Protein AF-A0A920KG77-F1 (afdb_monomer)

Secondary structure (DSSP, 8-state):
--SHHHHHHHHHT----SS---S---GGG--HHHHHHHHHHHHHHHHHHHHHHHH-EEEESSS-SB-HHHHHHHHGGGTT---S--EEEE----

Structure (mmCIF, N/CA/C/O backbone):
data_AF-A0A920KG77-F1
#
_entry.id   AF-A0A920KG77-F1
#
loop_
_atom_site.group_PDB
_atom_site.id
_atom_site.type_symbol
_atom_site.label_atom_id
_atom_site.label_alt_id
_atom_site.label_comp_id
_atom_site.label_asym_id
_atom_site.label_entity_id
_atom_site.label_seq_id
_atom_site.pdbx_PDB_ins_code
_atom_site.Cartn_x
_atom_site.Cartn_y
_atom_site.Cartn_z
_atom_site.occupancy
_atom_site.B_iso_or_equiv
_atom_site.auth_seq_id
_atom_site.auth_comp_id
_atom_site.auth_asym_id
_atom_site.auth_atom_id
_atom_site.pdbx_PDB_model_num
ATOM 1 N N . MET A 1 1 ? -8.413 -26.235 28.144 1.00 39.94 1 MET A N 1
ATOM 2 C CA . MET A 1 1 ? -7.457 -25.705 29.136 1.00 39.94 1 MET A CA 1
ATOM 3 C C . MET A 1 1 ? -6.070 -25.693 28.510 1.00 39.94 1 MET A C 1
ATOM 5 O O . MET A 1 1 ? -5.596 -26.781 28.230 1.00 39.94 1 MET A O 1
ATOM 9 N N . ASN A 1 2 ? -5.506 -24.520 28.184 1.00 47.88 2 ASN A N 1
ATOM 10 C CA . ASN A 1 2 ? -4.065 -24.284 27.918 1.00 47.88 2 ASN A CA 1
ATOM 11 C C . ASN A 1 2 ? -3.800 -22.798 27.555 1.00 47.88 2 ASN A C 1
ATOM 13 O O . ASN A 1 2 ? -3.078 -22.507 26.613 1.00 47.88 2 ASN A O 1
ATOM 17 N N . GLN A 1 3 ? -4.441 -21.846 28.246 1.00 45.69 3 GLN A N 1
ATOM 18 C CA . GLN A 1 3 ? -4.194 -20.405 28.029 1.00 45.69 3 GLN A CA 1
ATOM 19 C C . GLN A 1 3 ? -3.414 -19.745 29.177 1.00 45.69 3 GLN A C 1
ATOM 21 O O . GLN A 1 3 ? -2.855 -18.673 28.990 1.00 45.69 3 GLN A O 1
ATOM 26 N N . GLU A 1 4 ? -3.317 -20.386 30.344 1.00 47.06 4 GLU A N 1
ATOM 27 C CA . GLU A 1 4 ? -2.628 -19.807 31.507 1.00 47.06 4 GLU A CA 1
ATOM 28 C C . GLU A 1 4 ? -1.098 -19.853 31.365 1.00 47.06 4 GLU A C 1
ATOM 30 O O . GLU A 1 4 ? -0.426 -18.890 31.726 1.00 47.06 4 GLU A O 1
ATOM 35 N N . SER A 1 5 ? -0.540 -20.906 30.757 1.00 49.44 5 SER A N 1
ATOM 36 C CA . SER A 1 5 ? 0.916 -21.118 30.685 1.00 49.44 5 SER A CA 1
ATOM 37 C C . SER A 1 5 ? 1.655 -20.120 29.789 1.00 49.44 5 SER A C 1
ATOM 39 O O . SER A 1 5 ? 2.787 -19.756 30.078 1.00 49.44 5 SER A O 1
ATOM 41 N N . GLU A 1 6 ? 1.019 -19.653 28.715 1.00 52.47 6 GLU A N 1
ATOM 42 C CA . GLU A 1 6 ? 1.629 -18.703 27.771 1.00 52.47 6 GLU A CA 1
ATOM 43 C C . GLU A 1 6 ? 1.640 -17.272 28.343 1.00 52.47 6 GLU A C 1
ATOM 45 O O . GLU A 1 6 ? 2.482 -16.452 27.988 1.00 52.47 6 GLU A O 1
ATOM 50 N N . SER A 1 7 ? 0.736 -16.980 29.286 1.00 53.97 7 SER A N 1
ATOM 51 C CA . SER A 1 7 ? 0.633 -15.669 29.935 1.00 53.97 7 SER A CA 1
ATOM 52 C C . SER A 1 7 ? 1.711 -15.418 30.998 1.00 53.97 7 SER A C 1
ATOM 54 O O . SER A 1 7 ? 2.060 -14.263 31.246 1.00 53.97 7 SER A O 1
ATOM 56 N N . GLU A 1 8 ? 2.257 -16.473 31.614 1.00 51.94 8 GLU A N 1
ATOM 57 C CA . GLU A 1 8 ? 3.311 -16.346 32.630 1.00 51.94 8 GLU A CA 1
ATOM 58 C C . GLU A 1 8 ? 4.699 -16.127 32.014 1.00 51.94 8 GLU A C 1
ATOM 60 O O . GLU A 1 8 ? 5.421 -15.239 32.467 1.00 51.94 8 GLU A O 1
ATOM 65 N N . GLU A 1 9 ? 5.038 -16.825 30.923 1.00 54.06 9 GLU A N 1
ATOM 66 C CA . GLU A 1 9 ? 6.321 -16.640 30.218 1.00 54.06 9 GLU A CA 1
ATOM 67 C C . GLU A 1 9 ? 6.491 -15.214 29.657 1.00 54.06 9 GLU A C 1
ATOM 69 O O . GLU A 1 9 ? 7.597 -14.674 29.625 1.00 54.06 9 GLU A O 1
ATOM 74 N N . VAL A 1 10 ? 5.400 -14.555 29.246 1.00 56.44 10 VAL A N 1
ATOM 75 C CA . VAL A 1 10 ? 5.441 -13.179 28.711 1.00 56.44 10 VAL A CA 1
ATOM 76 C C . VAL A 1 10 ? 5.685 -12.140 29.814 1.00 56.44 10 VAL A C 1
ATOM 78 O O . VAL A 1 10 ? 6.328 -11.118 29.560 1.00 56.44 10 VAL A O 1
ATOM 81 N N . LYS A 1 11 ? 5.220 -12.395 31.046 1.00 57.28 11 LYS A N 1
ATOM 82 C CA . LYS A 1 11 ? 5.427 -11.495 32.196 1.00 57.28 11 LYS A CA 1
ATOM 83 C C . LYS A 1 11 ? 6.888 -11.457 32.640 1.00 57.28 11 LYS A C 1
ATOM 85 O O . LYS A 1 11 ? 7.374 -10.395 33.018 1.00 57.28 11 LYS A O 1
ATOM 90 N N . GLU A 1 12 ? 7.600 -12.579 32.544 1.00 57.25 12 GLU A N 1
ATOM 91 C CA . GLU A 1 12 ? 8.999 -12.693 32.982 1.00 57.25 12 GLU A CA 1
ATOM 92 C C . GLU A 1 12 ? 9.979 -11.903 32.085 1.00 57.25 12 GLU A C 1
ATOM 94 O O . GLU A 1 12 ? 11.063 -11.514 32.519 1.00 57.25 12 GLU A O 1
ATOM 99 N N . ALA A 1 13 ? 9.575 -11.584 30.848 1.00 60.44 13 ALA A N 1
ATOM 100 C CA . ALA A 1 13 ? 10.355 -10.793 29.893 1.00 60.44 13 ALA A CA 1
ATOM 101 C C . ALA A 1 13 ? 10.048 -9.277 29.913 1.00 60.44 13 ALA A C 1
ATOM 103 O O . ALA A 1 13 ? 10.679 -8.512 29.173 1.00 60.44 13 ALA A O 1
ATOM 104 N N . ALA A 1 14 ? 9.086 -8.816 30.721 1.00 63.91 14 ALA A N 1
ATOM 105 C CA . ALA A 1 14 ? 8.701 -7.408 30.788 1.00 63.91 14 ALA A CA 1
ATOM 106 C C . ALA A 1 14 ? 9.643 -6.621 31.722 1.00 63.91 14 ALA A C 1
ATOM 108 O O . ALA A 1 14 ? 9.677 -6.829 32.931 1.00 63.91 14 ALA A O 1
ATOM 109 N N . GLY A 1 15 ? 10.428 -5.695 31.162 1.00 69.56 15 GLY A N 1
ATOM 110 C CA . GLY A 1 15 ? 11.249 -4.772 31.952 1.00 69.56 15 GLY A CA 1
ATOM 111 C C . GLY A 1 15 ? 10.399 -3.837 32.823 1.00 69.56 15 GLY A C 1
ATOM 112 O O . GLY A 1 15 ? 9.299 -3.450 32.435 1.00 69.56 15 GLY A O 1
ATOM 113 N N . TYR A 1 16 ? 10.923 -3.447 33.989 1.00 67.75 16 TYR A N 1
ATOM 114 C CA . TYR A 1 16 ? 10.248 -2.530 34.913 1.00 67.75 16 TYR A CA 1
ATOM 115 C C . TYR A 1 16 ? 9.923 -1.183 34.244 1.00 67.75 16 TYR A C 1
ATOM 117 O O . TYR A 1 16 ? 10.820 -0.481 33.769 1.00 67.75 16 TYR A O 1
ATOM 125 N N . SER A 1 17 ? 8.643 -0.809 34.254 1.00 66.50 17 SER A N 1
ATOM 126 C CA . SER A 1 17 ? 8.152 0.523 33.900 1.00 66.50 17 SER A CA 1
ATOM 127 C C . SER A 1 17 ? 7.609 1.196 35.165 1.00 66.50 17 SER A C 1
ATOM 129 O O . SER A 1 17 ? 6.813 0.580 35.869 1.00 66.50 17 SER A O 1
ATOM 131 N N . PRO A 1 18 ? 7.978 2.456 35.460 1.00 71.50 18 PRO A N 1
ATOM 132 C CA . PRO A 1 18 ? 7.398 3.213 36.571 1.00 71.50 18 PRO A CA 1
ATOM 133 C C . PRO A 1 18 ? 5.937 3.625 36.316 1.00 71.50 18 PRO A C 1
ATOM 135 O O . PRO A 1 18 ? 5.294 4.176 37.204 1.00 71.50 18 PRO A O 1
ATOM 138 N N . PHE A 1 19 ? 5.425 3.381 35.107 1.00 64.00 19 PHE A N 1
ATOM 139 C CA . PHE A 1 19 ? 4.017 3.520 34.759 1.00 64.00 19 PHE A CA 1
ATOM 140 C C . PHE A 1 19 ? 3.374 2.139 34.741 1.00 64.00 19 PHE A C 1
ATOM 142 O O . PHE A 1 19 ? 3.864 1.248 34.040 1.00 64.00 19 PHE A O 1
ATOM 149 N N . GLU A 1 20 ? 2.283 1.990 35.486 1.00 60.47 20 GLU A N 1
ATOM 150 C CA . GLU A 1 20 ? 1.420 0.815 35.443 1.00 60.47 20 GLU A CA 1
ATOM 151 C C . GLU A 1 20 ? 0.772 0.767 34.051 1.00 60.47 20 GLU A C 1
ATOM 153 O O . GLU A 1 20 ? -0.042 1.618 33.689 1.00 60.47 20 GLU A O 1
ATOM 158 N N . VAL A 1 21 ? 1.242 -0.154 33.207 1.00 63.50 21 VAL A N 1
ATOM 159 C CA . VAL A 1 21 ? 0.691 -0.358 31.866 1.00 63.50 21 VAL A CA 1
ATOM 160 C C . VAL A 1 21 ? -0.421 -1.378 32.011 1.00 63.50 21 VAL A C 1
ATOM 162 O O . VAL A 1 21 ? -0.152 -2.575 32.072 1.00 63.50 21 VAL A O 1
ATOM 165 N N . ASP A 1 22 ? -1.659 -0.900 32.080 1.00 64.69 22 ASP A N 1
ATOM 166 C CA . ASP A 1 22 ? -2.830 -1.767 32.010 1.00 64.69 22 ASP A CA 1
ATOM 167 C C . ASP A 1 22 ? -2.917 -2.300 30.573 1.00 64.69 22 ASP A C 1
ATOM 169 O O . ASP A 1 22 ? -3.359 -1.617 29.645 1.00 64.69 22 ASP A O 1
ATOM 173 N N . THR A 1 23 ? -2.326 -3.476 30.347 1.00 64.69 23 THR A N 1
ATOM 174 C CA . THR A 1 23 ? -2.127 -4.052 29.006 1.00 64.69 23 THR A CA 1
ATOM 175 C C . THR A 1 23 ? -3.438 -4.400 28.310 1.00 64.69 23 THR A C 1
ATOM 177 O O . THR A 1 23 ? -3.455 -4.588 27.094 1.00 64.69 23 THR A O 1
ATOM 180 N N . GLU A 1 24 ? -4.527 -4.471 29.072 1.00 70.38 24 GLU A N 1
ATOM 181 C CA . GLU A 1 24 ? -5.864 -4.779 28.600 1.00 70.38 24 GLU A CA 1
ATOM 182 C C . GLU A 1 24 ? -6.876 -3.924 29.367 1.00 70.38 24 GLU A C 1
ATOM 184 O O . GLU A 1 24 ? -6.914 -3.948 30.591 1.00 70.38 24 GLU A O 1
ATOM 189 N N . ARG A 1 25 ? -7.702 -3.161 28.647 1.00 75.00 25 ARG A N 1
ATOM 190 C CA . ARG A 1 25 ? -8.780 -2.358 29.231 1.00 75.00 25 ARG A CA 1
ATOM 191 C C . ARG A 1 25 ? -10.017 -2.479 28.358 1.00 75.00 25 ARG A C 1
ATOM 193 O O . ARG A 1 25 ? -9.920 -2.361 27.136 1.00 75.00 25 ARG A O 1
ATOM 200 N N . ASP A 1 26 ? -11.170 -2.714 28.974 1.00 79.44 26 ASP A N 1
ATOM 201 C CA . ASP A 1 26 ? -12.428 -2.850 28.241 1.00 79.44 26 ASP A CA 1
ATOM 202 C C . ASP A 1 26 ? -12.877 -1.490 27.681 1.00 79.44 26 ASP A C 1
ATOM 204 O O . ASP A 1 26 ? -12.954 -0.494 28.402 1.00 79.44 26 ASP A O 1
ATOM 208 N N . PHE A 1 27 ? -13.213 -1.452 26.388 1.00 77.31 27 PHE A N 1
ATOM 209 C CA . PHE A 1 27 ? -13.741 -0.267 25.707 1.00 77.31 27 PHE A CA 1
ATOM 210 C C . PHE A 1 27 ? -15.062 0.229 26.312 1.00 77.31 27 PHE A C 1
ATOM 212 O O . PHE A 1 27 ? -15.374 1.411 26.184 1.00 77.31 27 PHE A O 1
ATOM 219 N N . SER A 1 28 ? -15.824 -0.640 26.989 1.00 81.31 28 SER A N 1
ATOM 220 C CA . SER A 1 28 ? -17.074 -0.264 27.667 1.00 81.31 28 SER A CA 1
ATOM 221 C C . SER A 1 28 ? -16.870 0.703 28.843 1.00 81.31 28 SER A C 1
ATOM 223 O O . SER A 1 28 ? -17.808 1.389 29.246 1.00 81.31 28 SER A O 1
ATOM 225 N N . GLN A 1 29 ? -15.645 0.783 29.370 1.00 83.88 29 GLN A N 1
ATOM 226 C CA . GLN A 1 29 ? -15.286 1.618 30.517 1.00 83.88 29 GLN A CA 1
ATOM 227 C C . GLN A 1 29 ? -14.844 3.033 30.123 1.00 83.88 29 GLN A C 1
ATOM 229 O O . GLN A 1 29 ? -14.599 3.860 30.998 1.00 83.88 29 GLN A O 1
ATOM 234 N N . PHE A 1 30 ? -14.722 3.317 28.824 1.00 81.38 30 PHE A N 1
ATOM 235 C CA . PHE A 1 30 ? -14.277 4.618 28.333 1.00 81.38 30 PHE A CA 1
ATOM 236 C C . PHE A 1 30 ? -15.436 5.615 28.300 1.00 81.38 30 PHE A C 1
ATOM 238 O O . PHE A 1 30 ? -16.538 5.311 27.836 1.00 81.38 30 PHE A O 1
ATOM 245 N N . GLY A 1 31 ? -15.160 6.845 28.732 1.00 88.31 31 GLY A N 1
ATOM 246 C CA . GLY A 1 31 ? -16.055 7.974 28.484 1.00 88.31 31 GLY A CA 1
ATOM 247 C C . GLY A 1 31 ? -16.136 8.313 26.989 1.00 88.31 31 GLY A C 1
ATOM 248 O O . GLY A 1 31 ? -15.267 7.942 26.201 1.00 88.31 31 GLY A O 1
ATOM 249 N N . SER A 1 32 ? -17.160 9.064 26.578 1.00 84.62 32 SER A N 1
ATOM 250 C CA . SER A 1 32 ? -17.346 9.442 25.166 1.00 84.62 32 SER A CA 1
ATOM 251 C C . SER A 1 32 ? -16.179 10.251 24.588 1.00 84.62 32 SER A C 1
ATOM 253 O O . SER A 1 32 ? -15.846 10.086 23.417 1.00 84.62 32 SER A O 1
ATOM 255 N N . GLU A 1 33 ? -15.555 11.112 25.396 1.00 85.75 33 GLU A N 1
ATOM 256 C CA . GLU A 1 33 ? -14.383 11.900 24.987 1.00 85.75 33 GLU A CA 1
ATOM 257 C C . GLU A 1 33 ? -13.139 11.015 24.844 1.00 85.75 33 GLU A C 1
ATOM 259 O O . GLU A 1 33 ? -12.484 11.035 23.804 1.00 85.75 33 GLU A O 1
ATOM 264 N N . GLU A 1 34 ? -12.876 10.146 25.822 1.00 87.06 34 GLU A N 1
ATOM 265 C CA . GLU A 1 34 ? -11.742 9.218 25.761 1.00 87.06 34 GLU A CA 1
ATOM 266 C C . GLU A 1 34 ? -11.859 8.246 24.576 1.00 87.06 34 GLU A C 1
ATOM 268 O O . GLU A 1 34 ? -10.867 7.915 23.926 1.00 87.06 34 GLU A O 1
ATOM 273 N N . LEU A 1 35 ? -13.076 7.801 24.249 1.00 89.12 35 LEU A N 1
ATOM 274 C CA . LEU A 1 35 ? -13.310 6.933 23.097 1.00 89.12 35 LEU A CA 1
ATOM 275 C C . LEU A 1 35 ? -12.964 7.639 21.776 1.00 89.12 35 LEU A C 1
ATOM 277 O O . LEU A 1 35 ? -12.438 7.012 20.852 1.00 89.12 35 LEU A O 1
ATOM 281 N N . GLN A 1 36 ? -13.209 8.947 21.688 1.00 90.12 36 GLN A N 1
ATOM 282 C CA . GLN A 1 36 ? -12.841 9.748 20.524 1.00 90.12 36 GLN A CA 1
ATOM 283 C C . GLN A 1 36 ? -11.315 9.853 20.365 1.00 90.12 36 GLN A C 1
ATOM 285 O O . GLN A 1 36 ? -10.801 9.762 19.241 1.00 90.12 36 GLN A O 1
ATOM 290 N N . ASP A 1 37 ? -10.583 9.971 21.471 1.00 91.12 37 ASP A N 1
ATOM 291 C CA . ASP A 1 37 ? -9.117 9.969 21.475 1.00 91.12 37 ASP A CA 1
ATOM 292 C C . ASP A 1 37 ? -8.558 8.615 21.028 1.00 91.12 37 ASP A C 1
ATOM 294 O O . ASP A 1 37 ? -7.669 8.548 20.173 1.00 91.12 37 ASP A O 1
ATOM 298 N N . VAL A 1 38 ? -9.144 7.521 21.519 1.00 89.94 38 VAL A N 1
ATOM 299 C CA . VAL A 1 38 ? -8.790 6.154 21.112 1.00 89.94 38 VAL A CA 1
ATOM 300 C C . VAL A 1 38 ? -8.999 5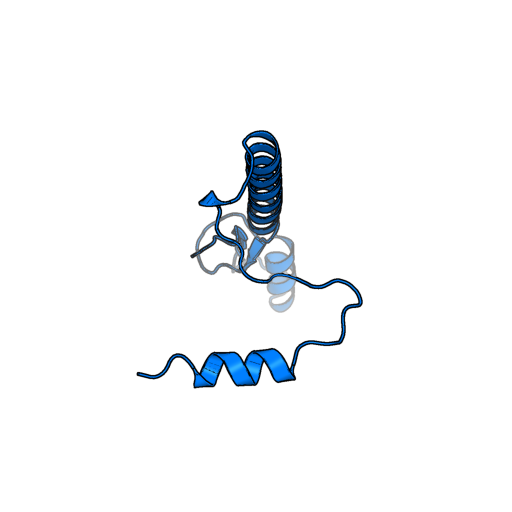.951 19.610 1.00 89.94 38 VAL A C 1
ATOM 302 O O . VAL A 1 38 ? -8.104 5.456 18.922 1.00 89.94 38 VAL A O 1
ATOM 305 N N . ILE A 1 39 ? -10.145 6.373 19.066 1.00 91.31 39 ILE A N 1
ATOM 306 C CA . ILE A 1 39 ? -10.423 6.302 17.622 1.00 91.31 39 ILE A CA 1
ATOM 307 C C . ILE A 1 39 ? -9.388 7.105 16.830 1.00 91.31 39 ILE A C 1
ATOM 309 O O . ILE A 1 39 ? -8.916 6.661 15.777 1.00 91.31 39 ILE A O 1
ATOM 313 N N . THR A 1 40 ? -9.019 8.287 17.320 1.00 94.88 40 THR A N 1
ATOM 314 C CA . THR A 1 40 ? -8.009 9.137 16.681 1.00 94.88 40 THR A CA 1
ATOM 315 C C . THR A 1 40 ? -6.656 8.430 16.644 1.00 94.88 40 THR A C 1
ATOM 317 O O . THR A 1 40 ? -6.062 8.298 15.570 1.00 94.88 40 THR A O 1
ATOM 320 N N . LEU A 1 41 ? -6.224 7.866 17.772 1.00 93.88 41 LEU A N 1
ATOM 321 C CA . LEU A 1 41 ? -4.966 7.133 17.885 1.00 93.88 41 LEU A CA 1
ATOM 322 C C . LEU A 1 41 ? -4.935 5.887 16.984 1.00 93.88 41 LEU A C 1
ATOM 324 O O . LEU A 1 41 ? -3.963 5.668 16.257 1.00 93.88 41 LEU A O 1
ATOM 328 N N . ILE A 1 42 ? -6.014 5.097 16.961 1.00 93.06 42 ILE A N 1
ATOM 329 C CA . ILE A 1 42 ? -6.148 3.933 16.068 1.00 93.06 42 ILE A CA 1
ATOM 330 C C . ILE A 1 42 ? -5.991 4.365 14.606 1.00 93.06 42 ILE A C 1
ATOM 332 O O . ILE A 1 42 ? -5.251 3.738 13.841 1.00 93.06 42 ILE A O 1
ATOM 336 N N . ASN A 1 43 ? -6.640 5.463 14.212 1.00 95.25 43 ASN A N 1
ATOM 337 C CA . ASN A 1 43 ? -6.541 5.992 12.854 1.00 95.25 43 ASN A CA 1
ATOM 338 C C . ASN A 1 43 ? -5.118 6.450 12.505 1.00 95.25 43 ASN A C 1
ATOM 340 O O . ASN A 1 43 ? -4.650 6.216 11.386 1.00 95.25 43 ASN A O 1
ATOM 344 N N . GLU A 1 44 ? -4.404 7.081 13.434 1.00 95.94 44 GLU A N 1
ATOM 345 C CA . GLU A 1 44 ? -3.008 7.481 13.235 1.00 95.94 44 GLU A CA 1
ATOM 346 C C . GLU A 1 44 ? -2.079 6.278 13.061 1.00 95.94 44 GLU A C 1
ATOM 348 O O . GLU A 1 44 ? -1.272 6.239 12.121 1.00 95.94 44 GLU A O 1
ATOM 353 N N . ILE A 1 45 ? -2.236 5.259 13.909 1.00 93.12 45 ILE A N 1
ATOM 354 C CA . ILE A 1 45 ? -1.501 3.995 13.802 1.00 93.12 45 ILE A CA 1
ATOM 355 C C . ILE A 1 45 ? -1.793 3.344 12.446 1.00 93.12 45 ILE A C 1
ATOM 357 O O . ILE A 1 45 ? -0.860 2.992 11.716 1.00 93.12 45 ILE A O 1
ATOM 361 N N . GLY A 1 46 ? -3.068 3.268 12.054 1.00 91.50 46 GLY A N 1
ATOM 362 C CA . GLY A 1 46 ? -3.503 2.742 10.761 1.00 91.50 46 GLY A CA 1
ATOM 363 C C . GLY A 1 46 ? -2.849 3.463 9.577 1.00 91.50 46 GLY A C 1
ATOM 364 O O . GLY A 1 46 ? -2.254 2.820 8.706 1.00 91.50 46 GLY A O 1
ATOM 365 N N . LYS A 1 47 ? -2.856 4.804 9.570 1.00 90.50 47 LYS A N 1
ATOM 366 C CA . LYS A 1 47 ? -2.191 5.626 8.536 1.00 90.50 47 LYS A CA 1
ATOM 367 C C . LYS A 1 47 ? -0.685 5.358 8.477 1.00 90.50 47 LYS A C 1
ATOM 369 O O . LYS A 1 47 ? -0.111 5.193 7.392 1.00 90.50 47 LYS A O 1
ATOM 374 N N . ARG A 1 48 ? -0.016 5.285 9.631 1.00 88.81 48 ARG A N 1
ATOM 375 C CA . ARG A 1 48 ? 1.430 5.023 9.705 1.00 88.81 48 ARG A CA 1
ATOM 376 C C . ARG A 1 48 ? 1.782 3.627 9.193 1.00 88.81 48 ARG A C 1
ATOM 378 O O . ARG A 1 48 ? 2.776 3.470 8.479 1.00 88.81 48 ARG A O 1
ATOM 385 N N . LEU A 1 49 ? 0.966 2.624 9.506 1.00 86.38 49 LEU A N 1
ATOM 386 C CA . LEU A 1 49 ? 1.131 1.265 8.994 1.00 86.38 49 LEU A CA 1
ATOM 387 C C . LEU A 1 49 ? 0.927 1.223 7.476 1.00 86.38 49 LEU A C 1
ATOM 389 O O . LEU A 1 49 ? 1.825 0.777 6.758 1.00 86.38 49 LEU A O 1
ATOM 393 N N . ALA A 1 50 ? -0.176 1.776 6.967 1.00 82.62 50 ALA A N 1
ATOM 394 C CA . ALA A 1 50 ? -0.478 1.812 5.535 1.00 82.62 50 ALA A CA 1
ATOM 395 C C . ALA A 1 50 ? 0.643 2.481 4.714 1.00 82.62 50 ALA A C 1
ATOM 397 O O . ALA A 1 50 ? 1.124 1.930 3.717 1.00 82.62 50 ALA A O 1
ATOM 398 N N . THR A 1 51 ? 1.139 3.639 5.165 1.00 79.81 51 THR A N 1
ATOM 399 C CA . THR A 1 51 ? 2.251 4.338 4.497 1.00 79.81 51 THR A CA 1
ATOM 400 C C . THR A 1 51 ? 3.573 3.568 4.570 1.00 79.81 51 THR A C 1
ATOM 402 O O . THR A 1 51 ? 4.355 3.594 3.615 1.00 79.81 51 THR A O 1
ATOM 405 N N . ARG A 1 52 ? 3.848 2.843 5.663 1.00 78.88 52 ARG A N 1
ATOM 406 C CA . ARG A 1 52 ? 5.035 1.979 5.787 1.00 78.88 52 ARG A CA 1
ATOM 407 C C . ARG A 1 52 ? 5.006 0.830 4.777 1.00 78.88 52 ARG A C 1
ATOM 409 O O . ARG A 1 52 ? 6.033 0.578 4.147 1.00 78.88 52 ARG A O 1
ATOM 416 N N . PHE A 1 53 ? 3.860 0.177 4.580 1.00 72.75 53 PHE A N 1
ATOM 417 C CA . PHE A 1 53 ? 3.705 -0.882 3.572 1.00 72.75 53 PHE A CA 1
ATOM 418 C C . PHE A 1 53 ? 3.859 -0.349 2.145 1.00 72.75 53 PHE A C 1
ATOM 420 O O . PHE A 1 53 ? 4.596 -0.932 1.349 1.00 72.75 53 PHE A O 1
ATOM 427 N N . SER A 1 54 ? 3.257 0.809 1.852 1.00 71.44 54 SER A N 1
ATOM 428 C CA . SER A 1 54 ? 3.399 1.483 0.554 1.00 71.44 54 SER A CA 1
ATOM 429 C C . SER A 1 54 ? 4.860 1.832 0.232 1.00 71.44 54 SER A C 1
ATOM 431 O O . SER A 1 54 ? 5.339 1.554 -0.868 1.00 71.44 54 SER A O 1
ATOM 433 N N . ARG A 1 55 ? 5.610 2.361 1.214 1.00 75.00 55 ARG A N 1
ATOM 434 C CA . ARG A 1 55 ? 7.040 2.688 1.059 1.00 75.00 55 ARG A CA 1
ATOM 435 C C . ARG A 1 55 ? 7.937 1.457 0.957 1.00 75.00 55 ARG A C 1
ATOM 437 O O . ARG A 1 55 ? 8.956 1.501 0.267 1.00 75.00 55 ARG A O 1
ATOM 444 N N . ARG A 1 56 ? 7.605 0.359 1.645 1.00 81.56 56 ARG A N 1
ATOM 445 C CA . ARG A 1 56 ? 8.426 -0.859 1.643 1.00 81.56 56 ARG A CA 1
ATOM 446 C C . ARG A 1 56 ? 8.219 -1.637 0.345 1.00 81.56 56 ARG A C 1
ATOM 448 O O . ARG A 1 56 ? 7.494 -2.628 0.290 1.00 81.56 56 ARG A O 1
ATOM 455 N N . MET A 1 57 ? 8.923 -1.221 -0.700 1.00 81.69 57 MET A N 1
ATOM 456 C CA . MET A 1 57 ? 9.081 -2.025 -1.907 1.00 81.69 57 MET A CA 1
ATOM 457 C C . MET A 1 57 ? 9.848 -3.312 -1.570 1.00 81.69 57 MET A C 1
ATOM 459 O O . MET A 1 57 ? 10.854 -3.291 -0.860 1.00 81.69 57 MET A O 1
ATOM 463 N N . ARG A 1 58 ? 9.375 -4.450 -2.078 1.00 83.19 58 ARG A N 1
ATOM 464 C CA . ARG A 1 58 ? 10.038 -5.754 -1.973 1.00 83.19 58 ARG A CA 1
ATOM 465 C C . ARG A 1 58 ? 10.408 -6.254 -3.359 1.00 83.19 58 ARG A C 1
ATOM 467 O O . ARG A 1 58 ? 9.679 -6.023 -4.321 1.00 83.19 58 ARG A O 1
ATOM 474 N N . HIS A 1 59 ? 11.507 -6.994 -3.441 1.00 84.19 59 HIS A N 1
ATOM 475 C CA . HIS A 1 59 ? 11.850 -7.728 -4.652 1.00 84.19 59 HIS A CA 1
ATOM 476 C C . HIS A 1 59 ? 10.691 -8.644 -5.066 1.00 84.19 59 HIS A C 1
ATOM 478 O O . HIS A 1 59 ? 10.053 -9.280 -4.220 1.00 84.19 59 HIS A O 1
ATOM 484 N N . SER A 1 60 ? 10.417 -8.706 -6.364 1.00 83.12 60 SER A N 1
ATOM 485 C CA . SER A 1 60 ? 9.396 -9.576 -6.923 1.00 83.12 60 SER A CA 1
ATOM 486 C C . SER A 1 60 ? 9.920 -10.324 -8.131 1.00 83.12 60 SER A C 1
ATOM 488 O O . SER A 1 60 ? 10.616 -9.761 -8.967 1.00 83.12 60 SER A O 1
ATOM 490 N N . LYS A 1 61 ? 9.513 -11.590 -8.234 1.00 81.94 61 LYS A N 1
ATOM 491 C CA . LYS A 1 61 ? 9.630 -12.370 -9.468 1.00 81.94 61 LYS A CA 1
ATOM 492 C C . LYS A 1 61 ? 8.464 -12.109 -10.433 1.00 81.94 61 LYS A C 1
ATOM 494 O O . LYS A 1 61 ? 8.519 -12.548 -11.570 1.00 81.94 61 LYS A O 1
ATOM 499 N N . ARG A 1 62 ? 7.393 -11.447 -9.973 1.00 83.19 62 ARG A N 1
ATOM 500 C CA . ARG A 1 62 ? 6.240 -11.092 -10.810 1.00 83.19 62 ARG A CA 1
ATOM 501 C C . ARG A 1 62 ? 6.523 -9.788 -11.552 1.00 83.19 62 ARG A C 1
ATOM 503 O O . ARG A 1 62 ? 7.199 -8.915 -11.006 1.00 83.19 62 ARG A O 1
ATOM 510 N N . HIS A 1 63 ? 5.945 -9.653 -12.744 1.00 80.88 63 HIS A N 1
ATOM 511 C CA . HIS A 1 63 ? 5.935 -8.392 -13.482 1.00 80.88 63 HIS A CA 1
ATOM 512 C C . HIS A 1 63 ? 5.341 -7.264 -12.620 1.00 80.88 63 HIS A C 1
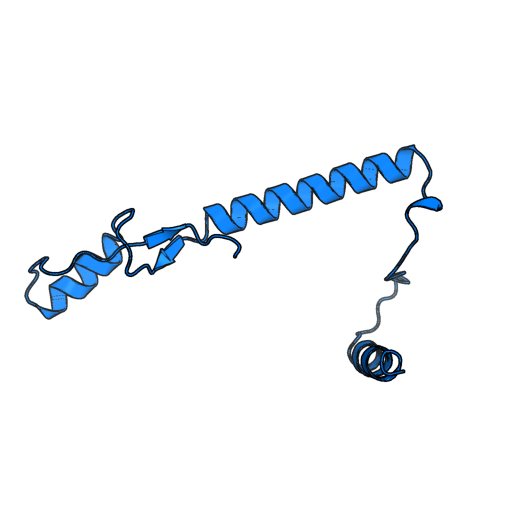ATOM 514 O O . HIS A 1 63 ? 4.381 -7.463 -11.873 1.00 80.88 63 HIS A O 1
ATOM 520 N N . GLY A 1 64 ? 5.953 -6.085 -12.693 1.00 85.00 64 GLY A N 1
ATOM 521 C CA . GLY A 1 64 ? 5.617 -4.914 -11.884 1.00 85.00 64 GLY A CA 1
ATOM 522 C C . GLY A 1 64 ? 6.548 -3.747 -12.215 1.00 85.00 64 GLY A C 1
ATOM 523 O O . GLY A 1 64 ? 7.219 -3.781 -13.243 1.00 85.00 64 GLY A O 1
ATOM 524 N N . PRO A 1 65 ? 6.634 -2.708 -11.372 1.00 89.56 65 PRO A N 1
ATOM 525 C CA . PRO A 1 65 ? 7.628 -1.658 -11.554 1.00 89.56 65 PRO A CA 1
ATOM 526 C C . PRO A 1 65 ? 9.050 -2.231 -11.619 1.00 89.56 65 PRO A C 1
ATOM 528 O O . PRO A 1 65 ? 9.455 -3.003 -10.745 1.00 89.56 65 PRO A O 1
ATOM 531 N N . MET A 1 66 ? 9.816 -1.825 -12.632 1.00 90.94 66 MET A N 1
ATOM 532 C CA . MET A 1 66 ? 11.208 -2.241 -12.785 1.00 90.94 6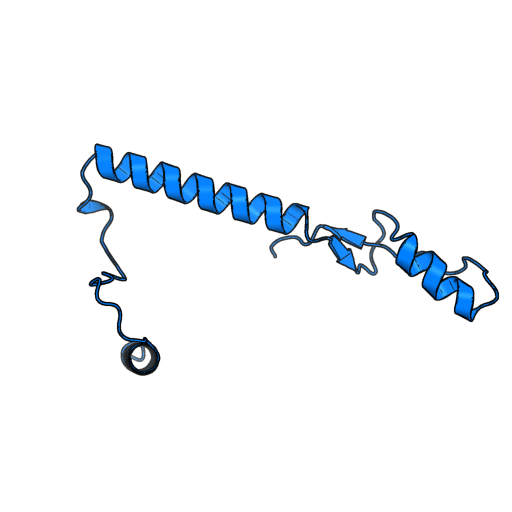6 MET A CA 1
ATOM 533 C C . MET A 1 66 ? 12.052 -1.729 -11.608 1.00 90.94 66 MET A C 1
ATOM 535 O O . MET A 1 66 ? 11.962 -0.571 -11.186 1.00 90.94 66 MET A O 1
ATOM 539 N N . ASP A 1 67 ? 12.893 -2.605 -11.073 1.00 91.06 67 ASP A N 1
ATOM 540 C CA . ASP A 1 67 ? 13.974 -2.256 -10.163 1.00 91.06 67 ASP A CA 1
ATOM 541 C C . ASP A 1 67 ? 15.234 -1.983 -10.989 1.00 91.06 67 ASP A C 1
ATOM 543 O O . ASP A 1 67 ? 16.065 -2.868 -11.207 1.00 91.06 67 ASP A O 1
ATOM 547 N N . LEU A 1 68 ? 15.357 -0.750 -11.487 1.00 90.44 68 LEU A N 1
ATOM 548 C CA . LEU A 1 68 ? 16.453 -0.347 -12.371 1.00 90.44 68 LEU A CA 1
ATOM 549 C C . LEU A 1 68 ? 17.826 -0.572 -11.724 1.00 90.44 68 LEU A C 1
ATOM 551 O O . LEU A 1 68 ? 18.736 -1.085 -12.365 1.00 90.44 68 LEU A O 1
ATOM 555 N N . ARG A 1 69 ? 17.967 -0.259 -10.430 1.00 91.19 69 ARG A N 1
ATOM 556 C CA . ARG A 1 69 ? 19.232 -0.426 -9.699 1.00 91.19 69 ARG A CA 1
ATOM 557 C C . ARG A 1 69 ? 19.655 -1.891 -9.655 1.00 91.19 69 ARG A C 1
ATOM 559 O O . ARG A 1 69 ? 20.833 -2.190 -9.847 1.00 91.19 69 ARG A O 1
ATOM 566 N N . ARG A 1 70 ? 18.719 -2.800 -9.367 1.00 90.62 70 ARG A N 1
ATOM 567 C CA . ARG A 1 70 ? 19.012 -4.237 -9.311 1.00 90.62 70 ARG A CA 1
ATOM 568 C C . ARG A 1 70 ? 19.236 -4.820 -10.706 1.00 90.62 70 ARG A C 1
ATOM 570 O O . ARG A 1 70 ? 20.170 -5.596 -10.865 1.00 90.62 70 ARG A O 1
ATOM 577 N N . THR A 1 71 ? 18.446 -4.393 -11.689 1.00 94.00 71 THR A N 1
ATOM 578 C CA . THR A 1 71 ? 18.591 -4.778 -13.103 1.00 94.00 71 THR A CA 1
ATOM 579 C C . THR A 1 71 ? 19.980 -4.404 -13.626 1.00 94.00 71 THR A C 1
ATOM 581 O O . THR A 1 71 ? 20.727 -5.279 -14.048 1.00 94.00 71 THR A O 1
ATOM 584 N N . MET A 1 72 ? 20.385 -3.138 -13.474 1.00 94.69 72 MET A N 1
ATOM 585 C CA . MET A 1 72 ? 21.714 -2.648 -13.868 1.00 94.69 72 MET A CA 1
ATOM 586 C C . MET A 1 72 ? 22.838 -3.365 -13.115 1.00 94.69 72 MET A C 1
ATOM 588 O O . MET A 1 72 ? 23.825 -3.793 -13.697 1.00 94.69 72 MET A O 1
ATOM 592 N N . ARG A 1 73 ? 22.696 -3.563 -11.799 1.00 93.62 73 ARG A N 1
ATOM 593 C CA . ARG A 1 73 ? 23.706 -4.296 -11.020 1.00 93.62 73 ARG A CA 1
ATOM 594 C C . ARG A 1 73 ? 23.880 -5.738 -11.501 1.00 93.62 73 ARG A C 1
ATOM 596 O O . ARG A 1 73 ? 24.985 -6.267 -11.433 1.00 93.62 73 ARG A O 1
ATOM 603 N N . GLN A 1 74 ? 22.801 -6.381 -11.934 1.00 92.62 74 GLN A N 1
ATOM 604 C CA . GLN A 1 74 ? 22.842 -7.755 -12.415 1.00 92.62 74 GLN A CA 1
ATOM 605 C C . GLN A 1 74 ? 23.380 -7.852 -13.845 1.00 92.62 74 GLN A C 1
ATOM 607 O O . GLN A 1 74 ? 24.121 -8.794 -14.127 1.00 92.62 74 GLN A O 1
ATOM 612 N N . SER A 1 75 ? 23.090 -6.869 -14.704 1.00 94.69 75 SER A 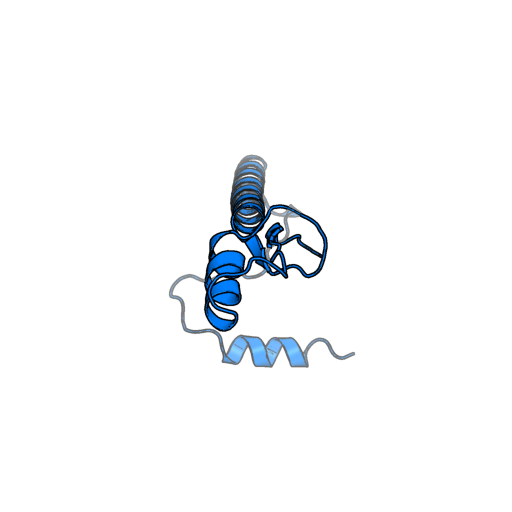N 1
ATOM 613 C CA . SER A 1 75 ? 23.613 -6.823 -16.074 1.00 94.69 75 SER A CA 1
ATOM 614 C C . SER A 1 75 ? 25.130 -6.679 -16.123 1.00 94.69 75 SER A C 1
ATOM 616 O O . SER A 1 75 ? 25.768 -7.293 -16.972 1.00 94.69 75 SER A O 1
ATOM 618 N N . LEU A 1 76 ? 25.743 -5.990 -15.153 1.00 94.31 76 LEU A N 1
ATOM 619 C CA . LEU A 1 76 ? 27.207 -5.886 -15.057 1.00 94.31 76 LEU A CA 1
ATOM 620 C C . LEU A 1 76 ? 27.916 -7.247 -14.956 1.00 94.31 76 LEU A C 1
ATOM 622 O O . LEU A 1 76 ? 29.049 -7.378 -15.405 1.00 94.31 76 LEU A O 1
ATOM 626 N N . ARG A 1 77 ? 27.258 -8.289 -14.423 1.00 90.31 77 ARG A N 1
ATOM 627 C CA . ARG A 1 77 ? 27.826 -9.655 -14.388 1.00 90.31 77 ARG A CA 1
ATOM 628 C C . ARG A 1 77 ? 27.900 -10.301 -15.775 1.00 90.31 77 ARG A C 1
ATOM 630 O O . ARG A 1 77 ? 28.564 -11.317 -15.931 1.00 90.31 77 ARG A O 1
ATOM 637 N N . ARG A 1 78 ? 27.188 -9.735 -16.748 1.00 90.31 78 ARG A N 1
ATOM 638 C CA . ARG A 1 78 ? 27.064 -10.194 -18.135 1.00 90.31 78 ARG A CA 1
ATOM 639 C C . ARG A 1 78 ? 27.582 -9.137 -19.113 1.00 90.31 78 ARG A C 1
ATOM 641 O O . ARG A 1 78 ? 27.018 -8.962 -20.180 1.00 90.31 78 ARG A O 1
ATOM 648 N N . GLY A 1 79 ? 28.591 -8.364 -18.711 1.00 92.75 79 GLY A N 1
ATOM 649 C CA . GLY A 1 79 ? 29.177 -7.332 -19.574 1.00 92.75 79 GLY A CA 1
ATOM 650 C C . GLY A 1 79 ? 28.296 -6.099 -19.809 1.00 92.75 79 GLY A C 1
ATOM 651 O O . GLY A 1 79 ? 28.660 -5.254 -20.614 1.00 92.75 79 GLY A O 1
ATOM 652 N N . GLY A 1 80 ? 27.178 -5.957 -19.089 1.00 91.81 80 GLY A N 1
ATOM 653 C CA . GLY A 1 80 ? 26.259 -4.821 -19.213 1.00 91.81 80 GLY A CA 1
ATOM 654 C C . GLY A 1 80 ? 24.925 -5.151 -19.884 1.00 91.81 80 GLY A C 1
ATOM 655 O O . GLY A 1 80 ? 24.016 -4.323 -19.827 1.00 91.81 80 GLY A O 1
ATOM 656 N N . ASP A 1 81 ? 24.754 -6.364 -20.412 1.00 93.88 81 ASP A N 1
ATOM 657 C CA . ASP A 1 81 ? 23.548 -6.749 -21.150 1.00 93.88 81 ASP A CA 1
ATOM 658 C C . ASP A 1 81 ? 22.317 -6.940 -20.245 1.00 93.88 81 ASP A C 1
ATOM 660 O O . ASP A 1 81 ? 22.314 -7.723 -19.284 1.00 93.88 81 ASP A O 1
ATOM 664 N N . LEU A 1 82 ? 21.224 -6.239 -20.571 1.00 90.88 82 LEU A N 1
ATOM 665 C CA . LEU A 1 82 ? 19.966 -6.224 -19.809 1.00 90.88 82 LEU A CA 1
ATOM 666 C C . LEU A 1 82 ? 19.035 -7.388 -20.195 1.00 90.88 82 LEU A C 1
ATOM 668 O O . LEU A 1 82 ? 17.890 -7.179 -20.583 1.00 90.88 82 LEU A O 1
ATOM 672 N N . LEU A 1 83 ? 19.529 -8.623 -20.077 1.00 89.62 83 LEU A N 1
ATOM 673 C CA . LEU A 1 83 ? 18.768 -9.829 -20.440 1.00 89.62 83 LEU A CA 1
ATOM 674 C C . LEU A 1 83 ? 17.635 -10.158 -19.456 1.00 89.62 83 LEU A C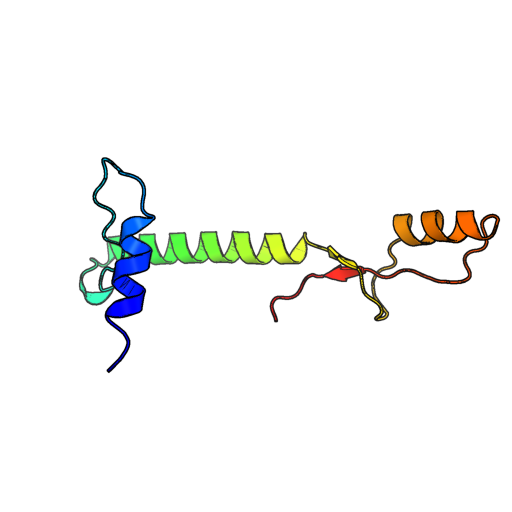 1
ATOM 676 O O . LEU A 1 83 ? 16.586 -10.637 -19.871 1.00 89.62 83 LEU A O 1
ATOM 680 N N . ASP A 1 84 ? 17.832 -9.882 -18.162 1.00 89.62 84 ASP A N 1
ATOM 681 C CA . ASP A 1 84 ? 16.816 -10.121 -17.134 1.00 89.62 84 ASP A CA 1
ATOM 682 C C . ASP A 1 84 ? 16.390 -8.811 -16.480 1.00 89.62 84 ASP A C 1
ATOM 684 O O . ASP A 1 84 ? 17.198 -8.126 -15.846 1.00 89.62 84 ASP A O 1
ATOM 688 N N . LEU A 1 85 ?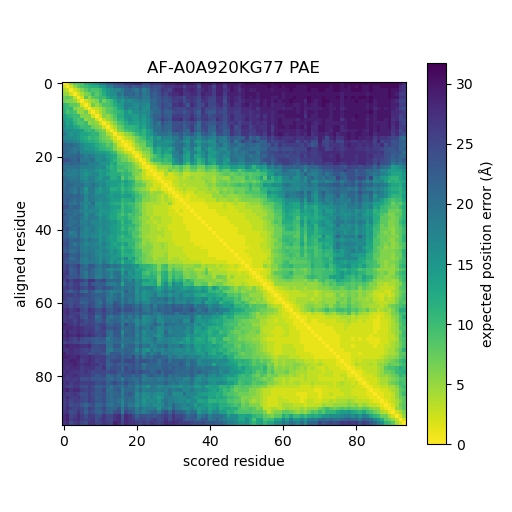 15.097 -8.505 -16.554 1.00 92.31 85 LEU A N 1
ATOM 689 C CA . LEU A 1 85 ? 14.514 -7.366 -15.856 1.00 92.31 85 LEU A CA 1
ATOM 690 C C . LEU A 1 85 ? 14.120 -7.763 -14.435 1.00 92.31 85 LEU A C 1
ATOM 692 O O . LEU A 1 85 ? 13.310 -8.666 -14.210 1.00 92.31 85 LEU A O 1
ATOM 696 N N . MET A 1 86 ? 14.687 -7.056 -13.459 1.00 92.38 86 MET A N 1
ATOM 697 C CA . MET A 1 86 ? 14.336 -7.241 -12.059 1.00 92.38 86 MET A CA 1
ATOM 698 C C . MET A 1 86 ? 13.157 -6.351 -11.713 1.00 92.38 86 MET A C 1
ATOM 700 O O . MET A 1 86 ? 13.104 -5.180 -12.087 1.00 92.38 86 MET A O 1
ATOM 704 N N . HIS A 1 87 ? 12.223 -6.902 -10.950 1.00 92.88 87 HIS A N 1
ATOM 705 C CA . HIS A 1 87 ? 10.991 -6.219 -10.603 1.00 92.88 87 HIS A CA 1
ATOM 706 C C . HIS A 1 87 ? 10.881 -6.039 -9.095 1.00 92.88 87 HIS A C 1
ATOM 708 O O . HIS A 1 87 ? 11.393 -6.815 -8.280 1.00 92.88 87 HIS A O 1
ATOM 714 N N . ARG A 1 88 ? 10.172 -4.985 -8.713 1.00 89.56 88 ARG A N 1
ATOM 715 C CA . ARG A 1 88 ? 9.824 -4.693 -7.329 1.00 89.56 88 ARG A CA 1
ATOM 716 C C . ARG A 1 88 ? 8.318 -4.563 -7.222 1.00 89.56 88 ARG A C 1
ATOM 718 O O . ARG A 1 88 ? 7.670 -3.944 -8.057 1.00 89.56 88 ARG A O 1
ATOM 725 N N . ARG A 1 89 ? 7.758 -5.130 -6.164 1.00 87.31 89 ARG A N 1
ATOM 726 C CA . ARG A 1 89 ? 6.346 -4.988 -5.817 1.00 87.31 89 ARG A CA 1
ATOM 727 C C . ARG A 1 89 ? 6.207 -4.184 -4.540 1.00 87.31 89 ARG A C 1
ATOM 729 O O . ARG A 1 89 ? 7.106 -4.192 -3.699 1.00 87.31 89 ARG A O 1
ATOM 736 N N . ARG A 1 90 ? 5.056 -3.543 -4.366 1.00 78.62 90 ARG A N 1
ATOM 737 C CA . ARG A 1 90 ? 4.683 -2.982 -3.067 1.00 78.62 90 ARG A CA 1
ATOM 738 C C . ARG A 1 90 ? 4.585 -4.133 -2.064 1.00 78.62 90 ARG A C 1
ATOM 740 O O . ARG A 1 90 ? 4.065 -5.201 -2.397 1.00 78.62 90 ARG A O 1
ATOM 747 N N . GLY A 1 91 ? 5.162 -3.966 -0.879 1.00 71.81 91 GLY A N 1
ATOM 748 C CA . GLY A 1 91 ? 5.048 -4.944 0.192 1.00 71.81 91 GLY A CA 1
ATOM 749 C C . GLY A 1 91 ? 3.619 -4.945 0.712 1.00 71.81 91 GLY A C 1
ATOM 750 O O . GLY A 1 91 ? 3.325 -4.208 1.639 1.00 71.81 91 GLY A O 1
ATOM 751 N N . GLY A 1 92 ? 2.741 -5.738 0.097 1.00 61.16 92 GLY A N 1
ATOM 752 C CA . GLY A 1 92 ? 1.390 -5.945 0.610 1.00 61.16 92 GLY A CA 1
ATOM 753 C C . GLY A 1 92 ? 1.428 -6.577 2.001 1.00 61.16 92 GLY A C 1
ATOM 754 O O . GLY A 1 92 ? 2.308 -7.404 2.278 1.00 61.16 92 GLY A O 1
ATOM 755 N N . ASN A 1 93 ? 0.484 -6.162 2.847 1.00 54.06 93 ASN A N 1
ATOM 756 C CA . ASN A 1 93 ? -0.043 -7.038 3.885 1.00 54.06 93 ASN A CA 1
ATOM 757 C C . ASN A 1 93 ? -0.640 -8.258 3.182 1.00 54.06 93 ASN A C 1
ATOM 759 O O . ASN A 1 93 ? -1.310 -8.096 2.160 1.00 54.06 93 ASN A O 1
ATOM 763 N N . VAL A 1 94 ? -0.263 -9.444 3.656 1.00 45.97 94 VAL A N 1
ATOM 764 C CA . VAL A 1 94 ? -0.929 -10.700 3.292 1.00 45.97 94 VAL A CA 1
ATOM 765 C C . VAL A 1 94 ? -2.320 -10.674 3.901 1.00 45.97 94 VAL A C 1
ATOM 767 O O . VAL A 1 94 ? -2.418 -10.148 5.033 1.00 45.97 94 VAL A O 1
#

pLDDT: mean 78.81, std 15.0, range [39.94, 95.94]

Solvent-accessible surface area (backbone atoms only — not comparable to full-atom values): 5870 Å² total; per-residue (Å²): 142,85,68,68,70,66,57,53,64,57,57,78,71,59,75,94,60,99,61,89,74,76,88,74,77,68,76,88,77,51,51,78,68,58,46,51,52,51,54,50,51,52,50,51,52,49,53,54,51,54,52,50,31,62,68,40,64,34,85,34,96,54,92,60,55,71,30,62,71,59,22,54,62,54,11,55,81,60,83,56,51,76,84,61,86,37,19,33,36,66,36,68,84,130

Mean predicted aligned error: 14.21 Å

Sequence (94 aa):
MNQESESEEVKEAAGYSPFEVDTERDFSQFGSEELQDVITLINEIGKRLATRFSRRMRHSKRHGPMDLRRTMRQSLRRGGDLLDLMHRRRGGNV

Radius of gyration: 23.46 Å; Cα contacts (8 Å, |Δi|>4): 64; chains: 1; bounding box: 46×38×58 Å

Foldseek 3Di:
DPPPVVVVVVVVPDDDDPDDPPVDDDPVPDDPVRVVVVVVVVVVVVVVVVVVQQPDKDWDPDDDAFPVVVQQVVCVVVVRDSPDTTHIDRRDDD

=== Feature glossary ===
A reading guide for the features in this record.

Start from the sequence.

  · This is the polypeptide sequence — one letter per residue, N-terminus first. Length ranges from a few dozen residues for small domains to over a thousand for large multi-domain proteins.

Fold it, and you get atomic coordinates and the backbone conformation that goes with them.

  · Structure coordinates are given as an mmCIF _atom_site loop: one row per atom with element, residue name, chain id, sequence number, and x/y/z position in Å. Only the four main-chain atoms per residue are included here; side chains are omitted to keep the record compact.

  · Backbone dihedral angles. Every residue except chain termini has a φ (preceding-C → N → Cα → C) and a ψ (N → Cα 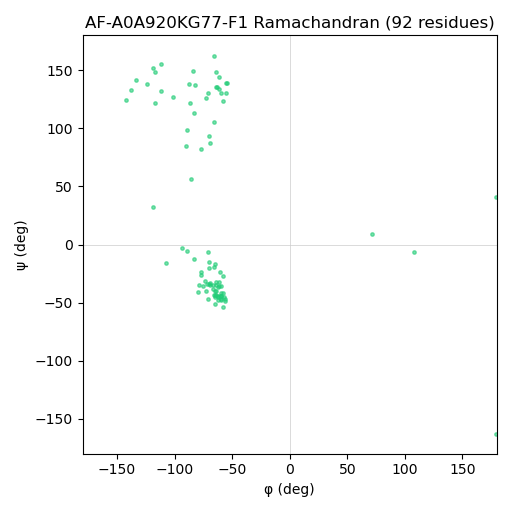→ C → next-N). They are reported in degrees following the IUPAC sign convention. Secondary structure is essentially a statement about which (φ, ψ) basin each residue occupies.

  · The SS8 string is DSSP's per-residue secondary-structure call. α-helix (H) means an i→i+4 H-bond ladder; β-strand (E) means the residue participates in a β-sheet; 3₁₀ (G) and π (I) are tighter and wider helices; T/S are turns/bends; '-' is loop.

  · SS3 is a coarse helix/strand/coil call (letters a/b/c) made by the P-SEA algorithm from inter-Cα distances and dihedrals. It is less detailed than DSSP but needs only Cα positions.

Summarize the fold with a handful of shape descriptors and a per-residue structural alphabet.

  · Radius of gyration (Rg) is the root-mean-square distance of Cα atoms from their centroid — a single number for overall size and compactness. A globular domain of N residues has Rg ≈ 2.2·N^0.38 Å; an extended or disordered chain has a much larger Rg. The Cα contact count is the number of residue pairs whose Cα atoms are within 8 Å and are more than four positions apart in sequence — a standard proxy for tertiary packing density. The bounding box is the smallest axis-aligned box enclosing all Cα atoms.

  · The Foldseek 3Di string encodes local tertiary geometry as a 20-letter alphabet — one character per residue — derived from the relative positions of nearby Cα atoms. Unlike the amino-acid sequence, 3Di is a direct function of the 3D structure, so two proteins with the same fold have similar 3Di strings even at low sequence identity.

  · Solvent-accessible surface area (SASA) is the area in Å² traced out by the centre of a 1.4 Å probe sphere (a water molecule) rolled over the protein's van der Waals surface (Shrake–Rupley / Lee–Richards construction). Buried residues have near-zero SASA; fully exposed residues can exceed 200 Å². The total SASA scales roughly with the number of surface residues.

Ask how reliable the model is.

  · pLDDT (predicted Local Distance Difference Test) is AlphaFold's per-residue confidence score, ranging from 0 to 100. Values above 90 indicate high confidence (typically well-packed cores); 70–90 is confident; 50–70 low confidence; below 50 usually means the region is disordered or the prediction is unreliable there. AlphaFold stores pLDDT in the mmCIF B-factor column.

  · B-factor (Debye–Waller factor) reflects atomic displacement in the crystal lattice. It is an experimental observable (units Å²), not a prediction; low values mean the atom is pinned down, high values mean it moves or is heterogeneous across the crystal.

  · Predicted Aligned Error (PAE) is an AlphaFold confidence matrix: entry (i, j) is the expected error in the position of residue j, in ångströms, when the prediction is superimpos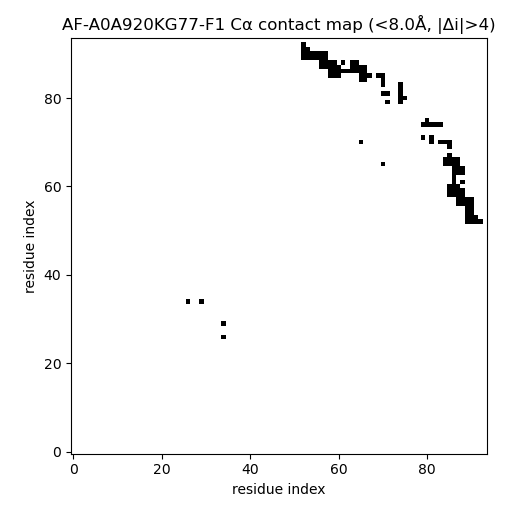ed on the true structure at residue i. Low PAE within a block of residues means that block is internally rigid and well-predicted; high PAE between two blocks means their relative placement is uncertain even if each block individually is confident.

Place it in context: what it resembles, what it is annotated as, and how it looks.

  · Nearest PDB neighbors are the top structural matches found by Foldseek when searching this structure against the entire Protein Data Bank. Each hit reports a TM-score (0 to 1; >0.5 almost always implies the same fold) and an E-value. These are *structural* homologs — they may share no detectable sequence similarity.

  · Functional annotations link the protein to curated databases. InterPro entries identify conserved domains and families by matching the sequence against member-database signatures (Pfam, PROSITE, CDD, …). Gene Ontology (GO) terms describe molecular function, biological process, and cellular 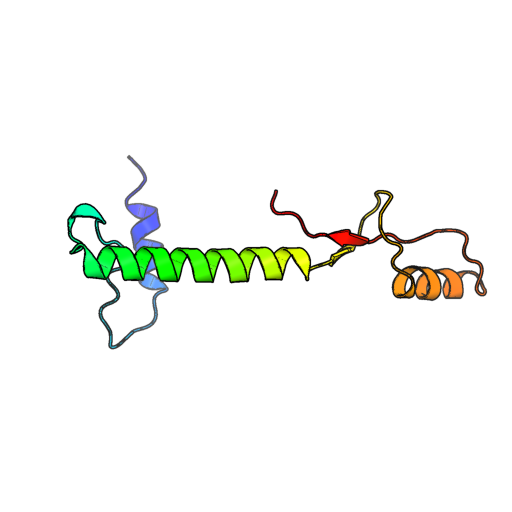component in a controlled vocabulary. CATH places the structure in a hierarchical fold classification (Class/Architecture/Topology/Homologous-superfamily). The organism is the source species.

  · Three diagnostic plots accompany the record. The Cα contact map visualizes the tertiary structure as a 2D adjacency matrix (8 Å cutoff, sequence-local contacts suppressed). The Ramachandran plot shows the distribution of backbone (φ, ψ) torsions, with points in the α and β basins reflecting secondary structure content. The PAE plot shows AlphaFold's inter-residue confidence as a color matrix.

  · Six rendered views show the 3D structure from the faces of a cube — i.e. along ±x, ±y, ±z. Rendering representation is drawn randomly per protein from cartoon (secondary-structure ribbons), sticks (backbone bonds), or molecular surface; coloring is either N→C rainbow (blue at the N-terminus through red at the C-terminus) or one color per chain.